Protein AF-A0A382WKT9-F1 (afdb_monomer_lite)

Organism: NCBI:txid408172

Radius of gyration: 14.6 Å; chains: 1; bounding box: 41×22×38 Å

pLDDT: mean 89.29, std 11.06, range [50.41, 98.0]

Structure (mmCIF, N/CA/C/O backbone):
data_AF-A0A382WKT9-F1
#
_entry.id   AF-A0A382WKT9-F1
#
loop_
_atom_site.group_PDB
_atom_site.id
_atom_site.type_symbol
_atom_site.label_atom_id
_atom_site.label_alt_id
_atom_site.label_comp_id
_atom_site.label_asym_id
_atom_site.label_entity_id
_atom_site.label_seq_id
_atom_site.pdbx_PDB_ins_code
_atom_site.Cartn_x
_atom_site.Cartn_y
_atom_site.Cartn_z
_atom_site.occupancy
_atom_site.B_iso_or_equiv
_atom_site.auth_seq_id
_atom_site.auth_comp_id
_atom_site.auth_asym_id
_atom_site.auth_atom_id
_atom_site.pdbx_PDB_model_num
ATOM 1 N N . VAL A 1 1 ? -6.141 -3.546 20.065 1.00 94.94 1 VAL A N 1
ATOM 2 C CA . VAL A 1 1 ? -4.732 -3.970 19.839 1.00 94.94 1 VAL A CA 1
ATOM 3 C C . VAL A 1 1 ? -4.060 -2.947 18.931 1.00 94.94 1 VAL A C 1
ATOM 5 O O . VAL A 1 1 ? -4.779 -2.255 18.217 1.00 94.94 1 VAL A O 1
ATOM 8 N N . LYS A 1 2 ? -2.731 -2.798 18.995 1.00 96.75 2 LYS A N 1
ATOM 9 C CA . LYS A 1 2 ? -1.963 -1.971 18.051 1.00 96.75 2 LYS A CA 1
ATOM 10 C C . LYS A 1 2 ? -1.349 -2.885 16.998 1.00 96.75 2 LYS A C 1
ATOM 12 O O . LYS A 1 2 ? -0.643 -3.819 17.372 1.00 96.75 2 LYS A O 1
ATOM 17 N N . ILE A 1 3 ? -1.645 -2.643 15.729 1.00 97.25 3 ILE A N 1
ATOM 18 C CA . ILE A 1 3 ? -1.168 -3.464 14.614 1.00 97.25 3 ILE A CA 1
ATOM 19 C C . ILE A 1 3 ? -0.436 -2.556 13.636 1.00 97.25 3 ILE A C 1
ATOM 21 O O . ILE A 1 3 ? -0.981 -1.550 13.186 1.00 97.25 3 ILE A O 1
ATOM 25 N N . THR A 1 4 ? 0.791 -2.933 13.297 1.00 96.06 4 THR A N 1
ATOM 26 C CA . THR A 1 4 ? 1.560 -2.263 12.250 1.00 96.06 4 THR A CA 1
ATOM 27 C C . THR A 1 4 ? 1.553 -3.134 11.003 1.00 96.06 4 THR A C 1
ATOM 29 O O . THR A 1 4 ? 1.963 -4.292 11.056 1.00 96.06 4 THR A O 1
ATOM 32 N N . LEU A 1 5 ? 1.099 -2.569 9.887 1.00 95.88 5 LEU A N 1
ATOM 33 C CA . LEU A 1 5 ? 1.154 -3.177 8.563 1.00 95.88 5 LEU A CA 1
ATOM 34 C C . LEU A 1 5 ? 2.329 -2.551 7.808 1.00 95.88 5 LEU A C 1
ATOM 36 O O . LEU A 1 5 ? 2.302 -1.358 7.518 1.00 95.88 5 LEU A O 1
ATOM 40 N N . LEU A 1 6 ? 3.362 -3.342 7.521 1.00 94.81 6 LEU A N 1
ATOM 41 C CA . LEU A 1 6 ? 4.489 -2.938 6.678 1.00 94.81 6 LEU A CA 1
ATOM 42 C C . LEU A 1 6 ? 4.378 -3.694 5.359 1.00 94.81 6 LEU A C 1
ATOM 44 O O . LEU A 1 6 ? 4.450 -4.923 5.354 1.00 94.81 6 LEU A O 1
ATOM 48 N N . VAL A 1 7 ? 4.146 -2.975 4.266 1.00 94.19 7 VAL A N 1
ATOM 49 C CA . VAL A 1 7 ? 3.930 -3.570 2.942 1.00 94.19 7 VAL A CA 1
ATOM 50 C C . VAL A 1 7 ? 4.724 -2.822 1.877 1.00 94.19 7 VAL A C 1
ATOM 52 O O . VAL A 1 7 ? 5.203 -1.713 2.106 1.00 94.19 7 VAL A O 1
ATOM 55 N N . ASN A 1 8 ? 4.868 -3.412 0.697 1.00 93.31 8 ASN A N 1
ATOM 56 C CA . ASN A 1 8 ? 5.501 -2.718 -0.416 1.00 93.31 8 ASN A CA 1
ATOM 57 C C . ASN A 1 8 ? 4.553 -1.667 -1.008 1.00 93.31 8 ASN A C 1
ATOM 59 O O . ASN A 1 8 ? 3.330 -1.799 -0.946 1.00 93.31 8 A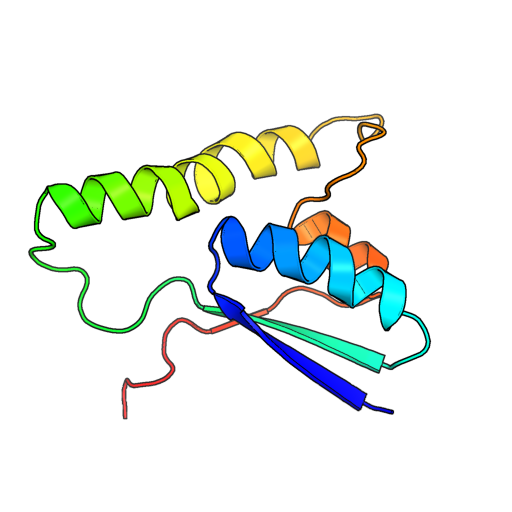SN A O 1
ATOM 63 N N . LYS A 1 9 ? 5.108 -0.630 -1.639 1.00 94.38 9 LYS A N 1
ATOM 64 C CA . LYS A 1 9 ? 4.343 0.376 -2.392 1.00 94.38 9 LYS A CA 1
ATOM 65 C C . LYS A 1 9 ? 3.986 -0.137 -3.799 1.00 94.38 9 LYS A C 1
ATOM 67 O O . LYS A 1 9 ? 4.197 0.556 -4.789 1.00 94.38 9 LYS A O 1
ATOM 72 N N . ASP A 1 10 ? 3.478 -1.363 -3.891 1.00 95.06 10 ASP A N 1
ATOM 73 C CA . ASP A 1 10 ? 3.062 -2.015 -5.138 1.00 95.06 10 ASP A CA 1
ATOM 74 C C . ASP A 1 10 ? 1.555 -2.323 -5.165 1.00 95.06 10 ASP A C 1
ATOM 76 O O . ASP A 1 10 ? 0.851 -2.284 -4.149 1.00 95.06 10 ASP A O 1
ATOM 80 N N . ILE A 1 11 ? 1.030 -2.610 -6.357 1.00 96.12 11 ILE A N 1
ATOM 81 C CA . ILE A 1 11 ? -0.403 -2.826 -6.571 1.00 96.12 11 ILE A CA 1
ATOM 82 C C . ILE A 1 11 ? -0.932 -4.065 -5.839 1.00 96.12 11 ILE A C 1
ATOM 84 O O . ILE A 1 11 ? -2.053 -4.044 -5.328 1.00 96.12 11 ILE A O 1
ATOM 88 N N . ALA A 1 12 ? -0.133 -5.129 -5.728 1.00 96.25 12 ALA A N 1
ATOM 89 C CA . ALA A 1 12 ? -0.527 -6.340 -5.012 1.00 96.25 12 ALA A CA 1
ATOM 90 C C . ALA A 1 12 ? -0.735 -6.051 -3.517 1.00 96.25 12 ALA A C 1
ATOM 92 O O . ALA A 1 12 ? -1.746 -6.453 -2.931 1.00 96.25 12 ALA A O 1
ATOM 93 N N . SER A 1 13 ? 0.173 -5.280 -2.919 1.00 97.00 13 SER A N 1
ATOM 94 C CA . SER A 1 13 ? 0.080 -4.805 -1.540 1.00 97.00 13 SER A CA 1
ATOM 95 C C . SER A 1 13 ? -1.107 -3.866 -1.339 1.00 97.00 13 SER A C 1
ATOM 97 O O . SER A 1 13 ? -1.815 -3.979 -0.337 1.00 97.00 13 SER A O 1
ATOM 99 N N . CYS A 1 14 ? -1.398 -2.992 -2.306 1.00 97.50 14 CYS A N 1
ATOM 100 C CA . CYS A 1 14 ? -2.590 -2.141 -2.271 1.00 97.50 14 CYS A CA 1
ATOM 101 C C . CYS A 1 14 ? -3.886 -2.974 -2.247 1.00 97.50 14 CYS A C 1
ATOM 103 O O . CYS A 1 14 ? -4.781 -2.732 -1.431 1.00 97.50 14 CYS A O 1
ATOM 105 N N . ILE A 1 15 ? -3.978 -4.016 -3.080 1.00 97.81 15 ILE A N 1
ATOM 106 C CA . ILE A 1 15 ? -5.120 -4.946 -3.089 1.00 97.81 15 ILE A CA 1
ATOM 107 C C . ILE A 1 15 ? -5.230 -5.690 -1.752 1.00 97.81 15 ILE A C 1
ATOM 109 O O . ILE A 1 15 ? -6.331 -5.849 -1.221 1.00 97.81 15 ILE A O 1
ATOM 113 N N . ALA A 1 16 ? -4.107 -6.123 -1.175 1.00 98.00 16 ALA A N 1
ATOM 114 C CA . ALA A 1 16 ? -4.097 -6.768 0.135 1.00 98.00 16 ALA A CA 1
ATOM 115 C C . ALA A 1 16 ? -4.601 -5.822 1.238 1.00 98.00 16 ALA A C 1
ATOM 117 O O . ALA A 1 16 ? -5.463 -6.208 2.031 1.00 98.00 16 ALA A O 1
ATOM 118 N N . LEU A 1 17 ? -4.140 -4.567 1.261 1.00 97.81 17 LEU A N 1
ATOM 119 C CA . LEU A 1 17 ? -4.599 -3.567 2.230 1.00 97.81 17 LEU A CA 1
ATOM 120 C C . LEU A 1 17 ? -6.092 -3.257 2.094 1.00 97.81 17 LEU A C 1
ATOM 122 O O . LEU A 1 17 ? -6.764 -3.105 3.112 1.00 97.81 17 LEU A O 1
ATOM 126 N N . ASN A 1 18 ? -6.636 -3.251 0.876 1.00 97.81 18 ASN A N 1
ATOM 127 C CA . ASN A 1 18 ? -8.076 -3.099 0.651 1.00 97.81 18 ASN A CA 1
ATOM 128 C C . ASN A 1 18 ? -8.925 -4.190 1.317 1.00 97.81 18 ASN A C 1
ATOM 130 O O . ASN A 1 18 ? -10.098 -3.962 1.597 1.00 97.81 18 ASN A O 1
ATOM 134 N N . ARG A 1 19 ? -8.342 -5.355 1.615 1.00 97.50 19 ARG A N 1
ATOM 135 C CA . ARG A 1 19 ? -9.004 -6.430 2.370 1.00 97.50 19 ARG A CA 1
ATOM 136 C C . ARG A 1 19 ? -8.706 -6.346 3.864 1.00 97.50 19 ARG A C 1
ATOM 138 O O . ARG A 1 19 ? -9.599 -6.551 4.681 1.00 97.50 19 ARG A O 1
ATOM 145 N N . LEU A 1 20 ? -7.457 -6.049 4.220 1.00 97.56 20 LEU A N 1
ATOM 146 C CA . LEU A 1 20 ? -6.993 -6.048 5.607 1.00 97.56 20 LEU A CA 1
ATOM 147 C C . LEU A 1 20 ? -7.518 -4.853 6.405 1.00 97.56 20 LEU A C 1
ATOM 149 O O . LEU A 1 20 ? -7.985 -5.038 7.523 1.00 97.56 20 LEU A O 1
ATOM 153 N N . VAL A 1 21 ? -7.462 -3.640 5.852 1.00 97.06 21 VAL A N 1
ATOM 154 C CA . VAL A 1 21 ? -7.834 -2.419 6.584 1.00 97.06 21 VAL A CA 1
ATOM 155 C C . VAL A 1 21 ? -9.297 -2.455 7.046 1.00 97.06 21 VAL A C 1
ATOM 157 O O . VAL A 1 21 ? -9.518 -2.255 8.241 1.00 97.06 21 VAL A O 1
ATOM 160 N N . PRO A 1 22 ? -10.294 -2.779 6.193 1.00 96.06 22 PRO A N 1
ATOM 161 C CA . PRO A 1 22 ? -11.681 -2.874 6.650 1.00 96.06 22 PRO A CA 1
ATOM 162 C C . PRO A 1 22 ? -11.885 -3.938 7.735 1.00 96.06 22 PRO A C 1
ATOM 164 O O . PRO A 1 22 ? -12.633 -3.713 8.681 1.00 96.06 22 PRO A O 1
ATOM 167 N N . ALA A 1 23 ? -11.199 -5.081 7.626 1.00 97.12 23 ALA A N 1
ATOM 168 C CA . ALA A 1 23 ? -11.313 -6.179 8.585 1.00 97.12 23 ALA A CA 1
ATOM 169 C C . ALA A 1 23 ? -10.650 -5.881 9.942 1.00 97.12 23 ALA A C 1
ATOM 171 O O . ALA A 1 23 ? -10.949 -6.548 10.929 1.00 97.12 23 ALA A O 1
ATOM 172 N N . LEU A 1 24 ? -9.746 -4.900 9.997 1.00 96.88 24 LEU A N 1
ATOM 173 C CA . LEU A 1 24 ? -8.965 -4.555 11.187 1.00 96.88 24 LEU A CA 1
ATOM 174 C C . LEU A 1 24 ? -9.295 -3.156 11.733 1.00 96.88 24 LEU A C 1
ATOM 176 O O . LEU A 1 24 ? -8.573 -2.661 12.596 1.00 96.88 24 LEU A O 1
ATOM 180 N N . VAL A 1 25 ? -10.370 -2.519 11.256 1.00 94.00 25 VAL A N 1
ATOM 181 C CA . VAL A 1 25 ? -10.727 -1.129 11.599 1.00 94.00 25 VAL A CA 1
ATOM 182 C C . VAL A 1 25 ? -11.006 -0.918 13.097 1.00 94.00 25 VAL A C 1
ATOM 184 O O . VAL A 1 25 ? -10.843 0.183 13.611 1.00 94.00 25 VAL A O 1
ATOM 187 N N . GLU A 1 26 ? -11.369 -1.976 13.830 1.00 96.19 26 GLU A N 1
ATOM 188 C CA . GLU A 1 26 ? -11.555 -1.944 15.291 1.00 96.19 26 GLU A CA 1
ATOM 189 C C . GLU A 1 26 ? -10.227 -1.914 16.078 1.00 96.19 26 GLU A C 1
ATOM 191 O O . GLU A 1 26 ? -10.202 -1.881 17.314 1.00 96.19 26 GLU A O 1
ATOM 196 N N . HIS A 1 27 ? -9.088 -1.973 15.390 1.00 96.50 27 HIS A N 1
ATOM 197 C CA . HIS A 1 27 ? -7.756 -1.900 15.978 1.00 96.50 27 HIS A CA 1
ATOM 198 C C . HIS A 1 27 ? -7.074 -0.575 15.646 1.00 96.50 27 HIS A C 1
ATOM 200 O O . HIS A 1 27 ? -7.393 0.098 14.673 1.00 96.50 27 HIS A O 1
ATOM 206 N N . GLN A 1 28 ? -6.081 -0.203 16.455 1.00 96.44 28 GLN A N 1
ATOM 207 C CA . GLN A 1 28 ? -5.247 0.949 16.142 1.00 96.44 28 GLN A CA 1
ATOM 208 C C . GLN A 1 28 ? -4.210 0.526 15.099 1.00 96.44 28 GLN A C 1
ATOM 210 O O . GLN A 1 28 ? -3.295 -0.240 15.421 1.00 96.44 28 GLN A O 1
ATOM 215 N N . LEU A 1 29 ? -4.365 1.019 13.872 1.00 97.06 29 LEU A N 1
ATOM 216 C CA . LEU A 1 29 ? -3.498 0.679 12.750 1.00 97.06 29 LEU A CA 1
ATOM 217 C C . LEU A 1 29 ? -2.409 1.734 12.523 1.00 97.06 29 LEU A C 1
ATOM 219 O O . LEU A 1 29 ? -2.660 2.939 12.556 1.00 97.06 29 LEU A O 1
ATOM 223 N N . THR A 1 30 ? -1.207 1.259 12.215 1.00 96.12 30 THR A N 1
ATOM 224 C CA . THR A 1 30 ? -0.143 2.047 11.581 1.00 96.12 30 THR A CA 1
ATOM 225 C C . THR A 1 30 ? 0.206 1.376 10.263 1.00 96.12 30 THR A C 1
ATOM 227 O O . THR A 1 30 ? 0.393 0.160 10.235 1.00 96.12 30 THR A O 1
ATOM 230 N N . ILE A 1 31 ? 0.303 2.143 9.177 1.00 96.25 31 ILE A N 1
ATOM 231 C CA . ILE A 1 31 ? 0.615 1.603 7.850 1.00 96.25 31 ILE A CA 1
ATOM 232 C C . ILE A 1 31 ? 1.905 2.238 7.336 1.00 96.25 31 ILE A C 1
ATOM 234 O O . ILE A 1 31 ? 2.013 3.462 7.232 1.00 96.25 31 ILE A O 1
ATOM 238 N N . GLY A 1 32 ? 2.871 1.381 7.023 1.00 95.06 32 GLY A N 1
ATOM 239 C CA . GLY A 1 32 ? 4.143 1.726 6.412 1.00 95.06 32 GLY A CA 1
ATOM 240 C C . GLY A 1 32 ? 4.287 1.108 5.029 1.00 95.06 32 GLY A C 1
ATOM 241 O O . GLY A 1 32 ? 3.985 -0.072 4.856 1.00 95.06 32 GLY A O 1
ATOM 242 N N . LEU A 1 33 ? 4.773 1.890 4.070 1.00 93.62 33 LEU A N 1
ATOM 243 C CA . LEU A 1 33 ? 5.072 1.457 2.710 1.00 93.62 33 LEU A CA 1
ATOM 244 C C . LEU A 1 33 ? 6.578 1.505 2.456 1.00 93.62 33 LEU A C 1
ATOM 246 O O . LEU A 1 33 ? 7.231 2.479 2.817 1.00 93.62 33 LEU A O 1
ATOM 250 N N . SER A 1 34 ? 7.128 0.501 1.784 1.00 89.75 34 SER A N 1
ATOM 251 C CA . SER A 1 34 ? 8.479 0.552 1.213 1.00 89.75 34 SER A CA 1
ATOM 252 C C . SER A 1 34 ? 8.403 0.508 -0.308 1.00 89.75 34 SER A C 1
ATOM 254 O O . SER A 1 34 ? 7.823 -0.421 -0.868 1.00 89.75 34 SER A O 1
ATOM 256 N N . ALA A 1 35 ? 8.973 1.498 -0.993 1.00 76.81 35 ALA A N 1
ATOM 257 C CA . ALA A 1 35 ? 8.964 1.538 -2.456 1.00 76.81 35 ALA A CA 1
ATOM 258 C C . ALA A 1 35 ? 10.062 0.650 -3.064 1.00 76.81 35 ALA A C 1
ATOM 260 O O . ALA A 1 35 ? 9.824 -0.044 -4.049 1.00 76.81 35 ALA A O 1
ATOM 261 N N . PHE A 1 36 ? 11.249 0.612 -2.445 1.00 71.81 36 PHE A N 1
ATOM 262 C CA . PHE A 1 36 ? 12.386 -0.163 -2.947 1.00 71.81 36 PHE A CA 1
ATOM 263 C C . PHE A 1 36 ? 13.187 -0.816 -1.828 1.00 71.81 36 PHE A C 1
ATOM 265 O O . PHE A 1 36 ? 13.358 -0.259 -0.744 1.00 71.81 36 PHE A O 1
ATOM 272 N N . VAL A 1 37 ? 13.737 -1.987 -2.144 1.00 61.09 37 VAL A N 1
ATOM 273 C CA . VAL A 1 37 ? 14.786 -2.652 -1.374 1.00 61.09 37 VAL A CA 1
ATOM 274 C C . VAL A 1 37 ? 15.972 -2.903 -2.308 1.00 61.09 37 VAL A C 1
ATOM 276 O O . VAL A 1 37 ? 15.822 -3.537 -3.347 1.00 61.09 37 VAL A O 1
ATOM 279 N N . GLY A 1 38 ? 17.155 -2.390 -1.959 1.00 61.72 38 GLY A N 1
ATOM 280 C CA . GLY A 1 38 ? 18.379 -2.567 -2.753 1.00 61.72 38 GLY A CA 1
ATOM 281 C C . GLY A 1 38 ? 18.664 -1.451 -3.768 1.00 61.72 38 GLY A C 1
ATOM 282 O O . GLY A 1 38 ? 18.006 -0.414 -3.778 1.00 61.72 38 GLY A O 1
ATOM 283 N N . ASN A 1 39 ? 19.707 -1.645 -4.580 1.00 62.41 39 ASN A N 1
ATOM 284 C CA . ASN A 1 39 ? 20.205 -0.625 -5.503 1.00 62.41 39 ASN A CA 1
ATOM 285 C C . ASN A 1 39 ? 19.383 -0.607 -6.807 1.00 62.41 39 ASN A C 1
ATOM 287 O O . ASN A 1 39 ? 19.164 -1.650 -7.420 1.00 62.41 39 ASN A O 1
ATOM 291 N N . VAL A 1 40 ? 18.928 0.578 -7.220 1.00 65.06 40 VAL A N 1
ATOM 292 C CA . VAL A 1 40 ? 18.070 0.788 -8.407 1.00 65.06 40 VAL A CA 1
ATOM 293 C C . VAL A 1 40 ? 18.910 0.931 -9.688 1.00 65.06 40 VAL A C 1
ATOM 295 O O . VAL A 1 40 ? 18.389 0.906 -10.804 1.00 65.06 40 VAL A O 1
ATOM 298 N N . GLU A 1 41 ? 20.229 1.061 -9.542 1.00 66.44 41 GLU A N 1
ATOM 299 C CA . GLU A 1 41 ? 21.159 1.168 -10.659 1.00 66.44 41 GLU A CA 1
ATOM 300 C C . GLU A 1 41 ? 21.253 -0.159 -11.432 1.00 66.44 41 GLU A C 1
ATOM 302 O O . GLU A 1 41 ? 21.540 -1.213 -10.868 1.00 66.44 41 GLU A O 1
ATOM 307 N N . ASN A 1 42 ? 21.047 -0.097 -12.753 1.00 70.31 42 ASN A N 1
ATOM 308 C CA . ASN A 1 42 ? 21.169 -1.222 -13.693 1.00 70.31 42 ASN A CA 1
ATOM 309 C C . ASN A 1 42 ? 20.138 -2.356 -13.529 1.00 70.31 42 ASN A C 1
ATOM 311 O O . ASN A 1 42 ? 20.455 -3.528 -13.747 1.00 70.31 42 ASN A O 1
ATOM 315 N N . LEU A 1 43 ? 18.881 -2.029 -13.211 1.00 77.00 43 LEU A N 1
ATOM 316 C CA . LEU A 1 43 ? 17.789 -3.005 -13.283 1.00 77.00 43 LEU A CA 1
ATOM 317 C C . LEU A 1 43 ? 17.684 -3.608 -14.691 1.00 77.00 43 LEU A C 1
ATOM 319 O O . LEU A 1 43 ? 17.634 -2.890 -15.692 1.00 77.00 43 LEU A O 1
ATOM 323 N N . HIS A 1 44 ? 17.586 -4.937 -14.763 1.00 87.69 44 HIS A N 1
ATOM 324 C CA . HIS A 1 44 ? 17.296 -5.643 -16.009 1.00 87.69 44 HIS A CA 1
ATOM 325 C C . HIS A 1 44 ? 16.014 -5.071 -16.653 1.00 87.69 44 HIS A C 1
ATOM 327 O O . HIS A 1 44 ? 15.056 -4.812 -15.920 1.00 87.69 44 HIS A O 1
ATOM 333 N N . PRO A 1 45 ? 15.926 -4.910 -17.989 1.00 86.88 45 PRO A N 1
ATOM 334 C CA . PRO A 1 45 ? 14.769 -4.282 -18.638 1.00 86.88 45 PRO A CA 1
ATOM 335 C C . PRO A 1 45 ? 13.417 -4.878 -18.224 1.00 86.88 45 PRO A C 1
ATOM 337 O O . PRO A 1 45 ? 12.471 -4.145 -17.964 1.00 86.88 45 PRO A O 1
ATOM 340 N N . GLY A 1 46 ? 13.345 -6.203 -18.058 1.00 89.38 46 GLY A N 1
ATOM 341 C CA . GLY A 1 46 ? 12.130 -6.867 -17.568 1.00 89.38 46 GLY A CA 1
ATOM 342 C C . GLY A 1 46 ? 11.707 -6.436 -16.155 1.00 89.38 46 GLY A C 1
ATOM 343 O O . GLY A 1 46 ? 10.516 -6.311 -15.891 1.00 89.38 46 GLY A O 1
ATOM 344 N N . LEU A 1 47 ? 12.662 -6.144 -15.265 1.00 88.31 47 LEU A N 1
ATOM 345 C CA . LEU A 1 47 ? 12.372 -5.626 -13.924 1.00 88.31 47 LEU A CA 1
ATOM 346 C C . LEU A 1 47 ? 11.928 -4.160 -13.966 1.00 88.31 47 LEU A C 1
ATOM 348 O O . LEU A 1 47 ? 11.089 -3.765 -13.165 1.00 88.31 47 LEU A O 1
ATOM 352 N N . GLN A 1 48 ? 12.431 -3.367 -14.918 1.00 89.00 48 GLN A N 1
ATOM 353 C CA . GLN A 1 48 ? 11.940 -2.002 -15.139 1.00 89.00 48 GLN A CA 1
ATOM 354 C C . GLN A 1 48 ? 10.485 -2.016 -15.617 1.00 89.00 48 GLN A C 1
ATOM 356 O O . GLN A 1 48 ? 9.659 -1.263 -15.109 1.00 89.00 48 GLN A O 1
ATOM 361 N N . THR A 1 49 ? 10.152 -2.913 -16.551 1.00 91.62 49 THR A N 1
ATOM 362 C CA . THR A 1 49 ? 8.770 -3.106 -17.005 1.00 91.62 49 THR A CA 1
ATOM 363 C C . THR A 1 49 ? 7.865 -3.548 -15.860 1.00 91.62 49 THR A C 1
ATOM 365 O O . THR A 1 49 ? 6.782 -2.991 -15.696 1.00 91.62 49 THR A O 1
ATOM 368 N N . LEU A 1 50 ? 8.309 -4.507 -15.042 1.00 91.62 50 LEU A N 1
ATOM 369 C CA . LEU A 1 50 ? 7.538 -4.971 -13.891 1.00 91.62 50 LEU A CA 1
ATOM 370 C C . LEU A 1 50 ? 7.292 -3.837 -12.887 1.00 91.62 50 LEU A C 1
ATOM 372 O O . LEU A 1 50 ? 6.150 -3.594 -12.512 1.00 91.62 50 LEU A O 1
ATOM 376 N N . LYS A 1 51 ? 8.340 -3.079 -12.540 1.00 90.75 51 LYS A N 1
ATOM 377 C CA . LYS A 1 51 ? 8.249 -1.894 -11.676 1.00 90.75 51 LYS A CA 1
ATOM 378 C C . LYS A 1 51 ? 7.240 -0.878 -12.208 1.00 90.75 51 LYS A C 1
ATOM 380 O O . LYS A 1 51 ? 6.443 -0.355 -11.433 1.00 90.75 51 LYS A O 1
ATOM 385 N N . PHE A 1 52 ? 7.245 -0.618 -13.514 1.00 93.12 52 PHE A N 1
ATOM 386 C CA . PHE A 1 52 ? 6.288 0.308 -14.105 1.00 93.12 52 PHE A CA 1
ATOM 387 C C . PHE A 1 52 ? 4.843 -0.152 -13.872 1.00 93.12 52 PHE A C 1
ATOM 389 O O . PHE A 1 52 ? 4.023 0.627 -13.391 1.00 93.12 52 PHE A O 1
ATOM 396 N N . PHE A 1 53 ? 4.532 -1.414 -14.174 1.00 95.31 53 PHE A N 1
ATOM 397 C CA . PHE A 1 53 ? 3.166 -1.928 -14.054 1.00 95.31 53 PHE A CA 1
ATOM 398 C C . PHE A 1 53 ? 2.716 -2.150 -12.612 1.00 95.31 53 PHE A C 1
ATOM 400 O O . PHE A 1 53 ? 1.537 -1.979 -12.324 1.00 95.31 53 PHE A O 1
ATOM 407 N N . GLU A 1 54 ? 3.616 -2.524 -11.706 1.00 94.12 54 GLU A N 1
ATOM 408 C CA . GLU A 1 54 ? 3.255 -2.788 -10.312 1.00 94.12 54 GLU A CA 1
ATOM 409 C C . GLU A 1 54 ? 3.285 -1.538 -9.434 1.00 94.12 54 GLU A C 1
ATOM 411 O O . GLU A 1 54 ? 2.569 -1.492 -8.435 1.00 94.12 54 GLU A O 1
ATOM 416 N N . GLN A 1 55 ? 4.089 -0.533 -9.787 1.00 94.12 55 GLN A N 1
ATOM 417 C CA . GLN A 1 55 ? 4.318 0.643 -8.950 1.00 94.12 55 GLN A CA 1
ATOM 418 C C . GLN A 1 55 ? 4.080 1.946 -9.708 1.00 94.12 55 GLN A C 1
ATOM 420 O O . GLN A 1 55 ? 3.139 2.661 -9.373 1.00 94.12 55 GLN A O 1
ATOM 425 N N . ASP A 1 56 ? 4.898 2.271 -10.714 1.00 94.50 56 ASP A N 1
ATOM 426 C CA . ASP A 1 56 ? 4.952 3.640 -11.257 1.00 94.50 56 ASP A CA 1
ATOM 427 C C . ASP A 1 56 ? 3.619 4.069 -11.889 1.00 94.50 56 ASP A C 1
ATOM 429 O O . ASP A 1 56 ? 3.137 5.173 -11.639 1.00 94.50 56 ASP A O 1
ATOM 433 N N . LEU A 1 57 ? 2.971 3.179 -12.648 1.00 96.75 57 LEU A N 1
ATOM 434 C CA . LEU A 1 57 ? 1.662 3.434 -13.249 1.00 96.75 57 LEU A CA 1
ATOM 435 C C . LEU A 1 57 ? 0.627 3.847 -12.194 1.00 96.75 57 LEU A C 1
ATOM 437 O O . LEU A 1 57 ? -0.170 4.755 -12.419 1.00 96.75 57 LEU A O 1
ATOM 441 N N . PHE A 1 58 ? 0.633 3.190 -11.039 1.00 96.25 58 PHE A N 1
ATOM 442 C CA . PHE A 1 58 ? -0.346 3.448 -9.992 1.00 96.25 58 PHE A CA 1
ATOM 443 C C . PHE A 1 58 ? 0.056 4.627 -9.116 1.00 96.25 58 PHE A C 1
ATOM 445 O O . PHE A 1 58 ? -0.730 5.553 -8.949 1.00 96.25 58 PHE A O 1
ATOM 452 N N . ASN A 1 59 ? 1.275 4.617 -8.591 1.00 95.00 59 ASN A N 1
ATOM 453 C CA . ASN A 1 59 ? 1.737 5.594 -7.613 1.00 95.00 59 ASN A CA 1
ATOM 454 C C . ASN A 1 59 ? 1.965 6.984 -8.215 1.00 95.00 59 ASN A C 1
ATOM 456 O O . ASN A 1 59 ? 1.676 7.972 -7.547 1.00 95.00 59 ASN A O 1
ATOM 460 N N . GLU A 1 60 ? 2.459 7.062 -9.454 1.00 95.38 60 GLU A N 1
ATOM 461 C CA . GLU A 1 60 ? 2.865 8.333 -10.071 1.00 95.38 60 GLU A CA 1
ATOM 462 C C . GLU A 1 60 ? 1.801 8.901 -11.017 1.00 95.38 60 GLU A C 1
ATOM 464 O O . GLU A 1 60 ? 1.761 10.109 -11.240 1.00 95.38 60 GLU A O 1
ATOM 469 N N . LEU A 1 61 ? 0.934 8.048 -11.580 1.00 96.19 61 LEU A N 1
ATOM 470 C CA . LEU A 1 61 ? -0.085 8.472 -12.543 1.00 96.19 61 LEU A CA 1
ATOM 471 C C . LEU A 1 61 ? -1.513 8.283 -12.023 1.00 96.19 61 LEU A C 1
ATOM 473 O O . LEU A 1 61 ? -2.245 9.261 -11.897 1.00 96.19 61 LEU A O 1
ATOM 477 N N . LEU A 1 62 ? -1.944 7.051 -11.738 1.00 95.25 62 LEU A N 1
ATOM 478 C CA . LEU A 1 62 ? -3.367 6.782 -11.491 1.00 95.25 62 LEU A CA 1
ATOM 479 C C . LEU A 1 62 ? -3.857 7.259 -10.117 1.00 95.25 62 LEU A C 1
ATOM 481 O O . LEU A 1 62 ? -4.894 7.914 -10.051 1.00 95.25 62 LEU A O 1
ATOM 485 N N . PHE A 1 63 ? -3.153 6.948 -9.028 1.00 95.62 63 PHE A N 1
ATOM 486 C CA . PHE A 1 63 ? -3.588 7.305 -7.673 1.00 95.62 63 PHE A CA 1
ATOM 487 C C . PHE A 1 63 ? -3.677 8.819 -7.462 1.00 95.62 63 PHE A C 1
ATOM 489 O O . PHE A 1 63 ? -4.747 9.254 -7.045 1.00 95.62 63 PHE A O 1
ATOM 496 N N . PRO A 1 64 ? -2.689 9.648 -7.862 1.00 95.19 64 PRO A N 1
ATOM 497 C CA . PRO A 1 64 ? -2.820 11.102 -7.744 1.00 95.19 64 PRO A CA 1
ATOM 498 C C . PRO A 1 64 ? -4.051 11.669 -8.469 1.00 95.19 64 PRO A C 1
ATOM 500 O O . PRO A 1 64 ? -4.708 12.580 -7.968 1.00 95.19 64 PRO A O 1
ATOM 503 N N . LEU A 1 65 ? -4.397 11.118 -9.640 1.00 94.62 65 LEU A N 1
ATOM 504 C CA . LEU A 1 65 ? -5.582 11.537 -10.396 1.00 94.62 65 LEU A CA 1
ATOM 505 C C . LEU A 1 65 ? -6.886 11.111 -9.710 1.00 94.62 65 LEU A C 1
ATOM 507 O O . LEU A 1 65 ? -7.850 11.876 -9.699 1.00 94.62 65 LEU A O 1
ATOM 511 N N . ILE A 1 66 ? -6.925 9.904 -9.143 1.00 94.38 66 ILE A N 1
ATOM 512 C CA . ILE A 1 66 ? -8.087 9.382 -8.412 1.00 94.38 66 ILE A CA 1
ATOM 513 C C . ILE A 1 66 ? -8.299 10.166 -7.114 1.00 94.38 66 ILE A C 1
ATOM 515 O O . ILE A 1 66 ? -9.422 10.588 -6.835 1.00 94.38 66 ILE A O 1
ATOM 519 N N . ASP A 1 67 ? -7.233 10.393 -6.351 1.00 93.19 67 ASP A N 1
ATOM 520 C CA . ASP A 1 67 ? -7.274 11.092 -5.064 1.00 93.19 67 ASP A CA 1
ATOM 521 C C . ASP A 1 67 ? -7.603 12.586 -5.240 1.00 93.19 67 ASP A C 1
ATOM 523 O O . ASP A 1 67 ? -8.230 13.194 -4.372 1.00 93.19 67 ASP A O 1
ATOM 527 N N . GLY A 1 68 ? -7.281 13.165 -6.403 1.00 93.19 68 GLY A N 1
ATOM 528 C CA . GLY A 1 68 ? -7.662 14.528 -6.783 1.00 93.19 68 GLY A CA 1
ATOM 529 C C . GLY A 1 68 ? -9.103 14.701 -7.291 1.00 93.19 68 GLY A C 1
ATOM 530 O O . GLY A 1 68 ? -9.523 15.832 -7.546 1.00 93.19 68 GLY A O 1
ATOM 531 N N . CYS A 1 69 ? -9.877 13.624 -7.478 1.00 91.56 69 CYS A N 1
ATOM 532 C CA . CYS A 1 69 ? -11.2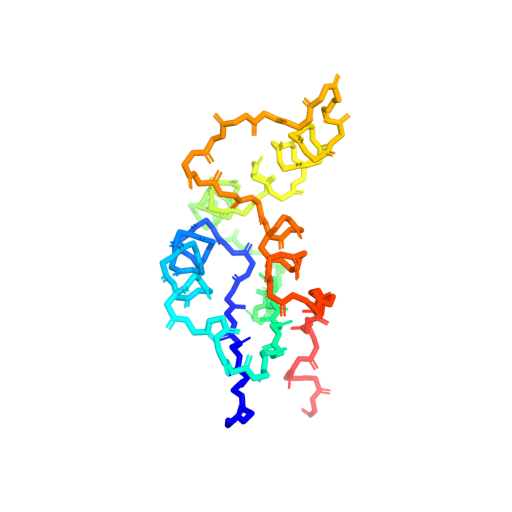48 13.715 -7.988 1.00 91.56 69 CYS A CA 1
ATOM 533 C C . CYS A 1 69 ? -12.248 14.163 -6.904 1.00 91.56 69 CYS A C 1
ATOM 535 O O . CYS A 1 69 ? -12.303 13.612 -5.802 1.00 91.56 69 CYS A O 1
ATOM 537 N N . HIS A 1 70 ? -13.119 15.118 -7.253 1.00 84.69 70 HIS A N 1
ATOM 538 C CA . HIS A 1 70 ? -14.189 15.611 -6.382 1.00 84.69 70 HIS A CA 1
ATOM 539 C C . HIS A 1 70 ? -15.551 15.639 -7.110 1.00 84.69 70 HIS A C 1
ATOM 541 O O . HIS A 1 70 ? -15.669 16.311 -8.136 1.00 84.69 70 HIS A O 1
ATOM 547 N N . PRO A 1 71 ? -16.596 14.959 -6.586 1.00 81.88 71 PRO A N 1
ATOM 548 C CA . PRO A 1 71 ? -16.581 14.126 -5.381 1.00 81.88 71 PRO A CA 1
ATOM 549 C C . PRO A 1 71 ? -15.707 12.876 -5.561 1.00 81.88 71 PRO A C 1
ATOM 551 O O . PRO A 1 71 ? -15.510 12.408 -6.682 1.00 81.88 71 PRO A O 1
ATOM 554 N N . ALA A 1 72 ? -15.187 12.349 -4.449 1.00 78.50 72 ALA A N 1
ATOM 555 C CA . ALA A 1 72 ? -14.386 11.132 -4.481 1.00 78.50 72 ALA A CA 1
ATOM 556 C C . ALA A 1 72 ? -15.200 9.992 -5.127 1.00 78.50 72 ALA A C 1
ATOM 558 O O . ALA A 1 72 ? -16.377 9.815 -4.786 1.00 78.50 72 ALA A O 1
ATOM 559 N N . PRO A 1 73 ? -14.615 9.226 -6.062 1.00 80.31 73 PRO A N 1
ATOM 560 C CA . PRO A 1 73 ? -15.347 8.191 -6.772 1.00 80.31 73 PRO A CA 1
ATOM 561 C C . PRO A 1 73 ? -15.784 7.073 -5.814 1.00 80.31 73 PRO A C 1
ATOM 563 O O . PRO A 1 73 ? -15.034 6.638 -4.938 1.00 80.31 73 PRO A O 1
ATOM 566 N N . SER A 1 74 ? -17.015 6.585 -5.989 1.00 83.06 74 SER A N 1
ATOM 567 C CA . SER A 1 74 ? -17.511 5.415 -5.260 1.00 83.06 74 SER A CA 1
ATOM 568 C C . SER A 1 74 ? -16.964 4.151 -5.918 1.00 83.06 74 SER A C 1
ATOM 570 O O . SER A 1 74 ? -17.508 3.661 -6.905 1.00 83.06 74 SER A O 1
ATOM 572 N N . VAL A 1 75 ? -15.835 3.668 -5.401 1.00 86.94 75 VAL A N 1
ATOM 573 C CA . VAL A 1 75 ? -15.127 2.487 -5.908 1.00 86.94 75 VAL A CA 1
ATOM 574 C C . VAL A 1 75 ? -14.911 1.451 -4.808 1.00 86.94 75 VAL A C 1
ATOM 576 O O . VAL A 1 75 ? -14.725 1.791 -3.632 1.00 86.94 75 VAL A O 1
ATOM 579 N N . GLU A 1 76 ? -14.939 0.178 -5.210 1.00 90.12 76 GLU A N 1
ATOM 580 C CA . GLU A 1 76 ? -14.712 -0.975 -4.330 1.00 90.12 76 GLU A CA 1
ATOM 581 C C . GLU A 1 76 ? -13.283 -0.980 -3.770 1.00 90.12 76 GLU A C 1
ATOM 583 O O . GLU A 1 76 ? -13.092 -1.153 -2.568 1.00 90.12 76 GLU A O 1
ATOM 588 N N . LEU A 1 77 ? -12.290 -0.714 -4.624 1.00 95.50 77 LEU A N 1
ATOM 589 C CA . LEU A 1 77 ? -10.877 -0.652 -4.253 1.00 95.50 77 LEU A CA 1
ATOM 590 C C . LEU A 1 77 ? -10.403 0.797 -4.124 1.00 95.50 77 LEU A C 1
ATOM 592 O O . LEU A 1 77 ? -10.721 1.649 -4.950 1.00 95.50 77 LEU A O 1
ATOM 596 N N . LYS A 1 78 ? -9.626 1.058 -3.079 1.00 95.62 78 LYS A N 1
ATOM 597 C CA . LYS A 1 78 ? -9.130 2.366 -2.649 1.00 95.62 78 LYS A CA 1
ATOM 598 C C . LYS A 1 78 ? -7.626 2.488 -2.873 1.00 95.62 78 LYS A C 1
ATOM 600 O O . LYS A 1 78 ? -6.906 1.492 -2.818 1.00 95.62 78 LYS A O 1
ATOM 605 N N . THR A 1 79 ? -7.170 3.717 -3.091 1.00 96.56 79 THR A N 1
ATOM 606 C CA . THR A 1 79 ? -5.750 4.092 -3.132 1.00 96.56 79 THR A CA 1
ATOM 607 C C . THR A 1 79 ? -5.110 3.953 -1.747 1.00 96.56 79 THR A C 1
ATOM 609 O O . THR A 1 79 ? -5.806 3.819 -0.735 1.00 96.56 79 THR A O 1
ATOM 612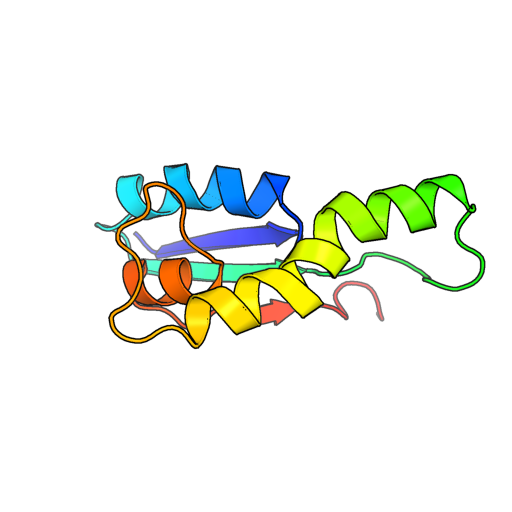 N N . PHE A 1 80 ? -3.778 4.022 -1.673 1.00 96.50 80 PHE A N 1
ATOM 613 C CA . PHE A 1 80 ? -3.079 4.040 -0.384 1.00 96.50 80 PHE A CA 1
ATOM 614 C C . PHE A 1 80 ? -3.520 5.212 0.506 1.00 96.50 80 PHE A C 1
ATOM 616 O O . PHE A 1 80 ? -3.687 5.028 1.711 1.00 96.50 80 PHE A O 1
ATOM 623 N N . GLU A 1 81 ? -3.754 6.394 -0.068 1.00 95.00 81 GLU A N 1
ATOM 624 C CA . GLU A 1 81 ? -4.199 7.569 0.686 1.00 95.00 81 GLU A CA 1
ATOM 625 C C . GLU A 1 81 ? -5.606 7.367 1.259 1.00 95.00 81 GLU A C 1
ATOM 627 O O . GLU A 1 81 ? -5.823 7.518 2.465 1.00 95.00 81 GLU A O 1
ATOM 632 N N . ALA A 1 82 ? -6.547 6.907 0.432 1.00 95.00 82 ALA A N 1
ATOM 633 C CA . ALA A 1 82 ? -7.901 6.600 0.877 1.00 95.00 82 ALA A CA 1
ATOM 634 C C . ALA A 1 82 ? -7.941 5.465 1.923 1.00 95.00 82 ALA A C 1
ATOM 636 O O . ALA A 1 82 ? -8.781 5.489 2.827 1.00 95.00 82 ALA A O 1
ATOM 637 N N . LEU A 1 83 ? -7.024 4.494 1.849 1.00 96.44 83 LEU A N 1
ATOM 638 C CA . LEU A 1 83 ? -6.851 3.465 2.880 1.00 96.44 83 LEU A CA 1
ATOM 639 C C . LEU A 1 83 ? -6.296 4.033 4.188 1.00 96.44 83 LEU A C 1
ATOM 641 O O . LEU A 1 83 ? -6.754 3.630 5.256 1.00 96.44 83 LEU A O 1
ATOM 645 N N . GLY A 1 84 ? -5.358 4.980 4.126 1.00 95.69 84 GLY A N 1
ATOM 646 C CA . GLY A 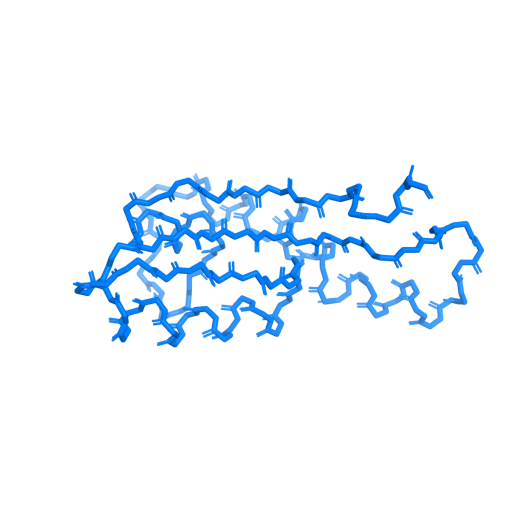1 84 ? -4.882 5.709 5.302 1.00 95.69 84 GLY A CA 1
ATOM 647 C C . GLY A 1 84 ? -6.024 6.440 6.010 1.00 95.69 84 GLY A C 1
ATOM 648 O O . GLY A 1 84 ? -6.218 6.281 7.217 1.00 95.69 84 GLY A O 1
ATOM 649 N N . HIS A 1 85 ? -6.860 7.148 5.247 1.00 94.44 85 HIS A N 1
ATOM 650 C CA . HIS A 1 85 ? -8.058 7.800 5.781 1.00 94.44 85 HIS A CA 1
ATOM 651 C C . HIS A 1 85 ? -9.022 6.805 6.437 1.00 94.44 85 HIS A C 1
ATOM 653 O O . HIS A 1 85 ? -9.489 7.059 7.547 1.00 94.44 85 HIS A O 1
ATOM 659 N N . LEU A 1 86 ? -9.271 5.652 5.806 1.00 94.81 86 LEU A N 1
ATOM 660 C CA . LEU A 1 86 ? -10.116 4.599 6.380 1.00 94.81 86 LEU A CA 1
ATOM 661 C C . LEU A 1 86 ? -9.533 4.020 7.680 1.00 94.81 86 LEU A C 1
ATOM 663 O O . LEU A 1 86 ? -10.273 3.750 8.620 1.00 94.81 86 LEU A O 1
ATOM 667 N N . ALA A 1 87 ? -8.214 3.852 7.745 1.00 95.00 87 ALA A N 1
ATOM 668 C CA . ALA A 1 87 ? -7.502 3.362 8.922 1.00 95.00 87 ALA A CA 1
ATOM 669 C C . ALA A 1 87 ? -7.335 4.423 10.030 1.00 95.00 87 ALA A C 1
ATOM 671 O O . ALA A 1 87 ? -6.803 4.111 11.096 1.00 95.00 87 ALA A O 1
ATOM 672 N N . GLY A 1 88 ? -7.736 5.677 9.785 1.00 94.12 88 GLY A N 1
ATOM 673 C CA . GLY A 1 88 ? -7.529 6.789 10.714 1.00 94.12 88 GLY A CA 1
ATOM 674 C C . GLY A 1 88 ? -6.051 7.128 10.937 1.00 94.12 88 GLY A C 1
ATOM 675 O O . GLY A 1 88 ? -5.689 7.615 12.008 1.00 94.12 88 GLY A O 1
ATOM 676 N N . THR A 1 89 ? -5.183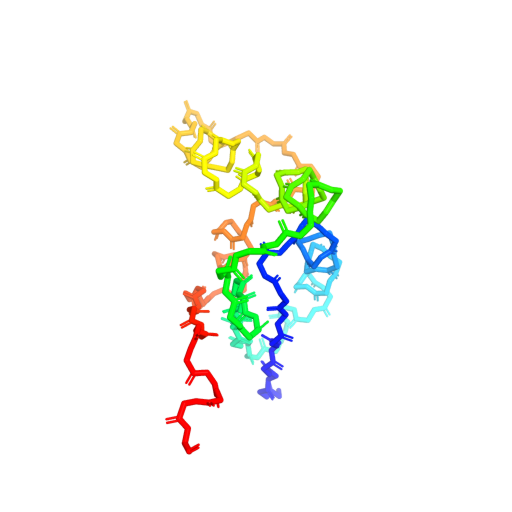 6.848 9.960 1.00 91.75 89 THR A N 1
ATOM 677 C CA . THR A 1 89 ? -3.731 7.035 10.076 1.00 91.75 89 THR A CA 1
ATOM 678 C C . THR A 1 89 ? -3.124 7.569 8.784 1.00 91.75 89 THR A C 1
ATOM 680 O O . THR A 1 89 ? -3.598 7.289 7.686 1.00 91.75 89 THR A O 1
ATOM 683 N N . LYS A 1 90 ? -2.037 8.336 8.893 1.00 90.62 90 LYS A N 1
ATOM 684 C CA . LYS A 1 90 ? -1.278 8.751 7.711 1.00 90.62 90 LYS A CA 1
ATOM 685 C C . LYS A 1 90 ? -0.345 7.618 7.291 1.00 90.62 90 LYS A C 1
ATOM 687 O O . LYS A 1 90 ? 0.381 7.080 8.125 1.00 90.62 90 LYS A O 1
ATOM 692 N N . ILE A 1 91 ? -0.332 7.307 5.998 1.00 91.00 91 ILE A N 1
ATOM 693 C CA . ILE A 1 91 ? 0.644 6.391 5.405 1.00 91.00 91 ILE A CA 1
ATOM 694 C C . ILE A 1 91 ? 2.065 6.944 5.591 1.00 91.00 91 ILE A C 1
ATOM 696 O O . ILE A 1 91 ? 2.316 8.126 5.341 1.00 91.00 91 ILE A O 1
ATOM 700 N N . GLN A 1 92 ? 2.992 6.093 6.025 1.00 89.88 92 GLN A N 1
ATOM 701 C CA . GLN A 1 92 ? 4.410 6.429 6.188 1.00 89.88 92 GLN A CA 1
ATOM 702 C C . GLN A 1 92 ? 5.246 5.687 5.146 1.00 89.88 92 GLN A C 1
ATOM 704 O O . GLN A 1 92 ? 4.984 4.519 4.887 1.00 89.88 92 GLN A O 1
ATOM 709 N N . GLU A 1 93 ? 6.256 6.334 4.564 1.00 86.69 93 GLU A N 1
ATOM 710 C CA . GLU A 1 93 ? 7.179 5.679 3.630 1.00 86.69 93 GLU A CA 1
ATOM 711 C C . GLU A 1 93 ? 8.533 5.382 4.283 1.00 86.69 93 GLU A C 1
ATOM 713 O O . GLU A 1 93 ? 9.115 6.232 4.958 1.00 86.69 93 GLU A O 1
ATOM 718 N N . PHE A 1 94 ? 9.050 4.178 4.042 1.00 82.38 94 PHE A N 1
ATOM 719 C CA . PHE A 1 94 ? 10.286 3.648 4.604 1.00 82.38 94 PHE A CA 1
ATOM 720 C C . PHE A 1 94 ? 11.187 3.117 3.482 1.00 82.38 94 PHE A C 1
ATOM 722 O O . PHE A 1 94 ? 11.166 1.934 3.152 1.00 82.38 94 PHE A O 1
ATOM 729 N N . ASN A 1 95 ? 11.998 3.999 2.894 1.00 73.00 95 ASN A N 1
ATOM 730 C CA . ASN A 1 95 ? 12.850 3.664 1.740 1.00 73.00 95 ASN A CA 1
ATOM 731 C C . ASN A 1 95 ? 14.335 3.432 2.104 1.00 73.00 95 ASN A C 1
ATOM 733 O O . ASN A 1 95 ? 15.122 3.048 1.247 1.00 73.00 95 ASN A O 1
ATOM 737 N N . ALA A 1 96 ? 14.725 3.628 3.370 1.00 66.50 96 ALA A N 1
ATOM 738 C CA . ALA A 1 96 ? 16.111 3.508 3.849 1.00 66.50 96 ALA A CA 1
ATOM 739 C C . ALA A 1 96 ? 16.252 2.477 4.986 1.00 66.50 96 ALA A C 1
ATOM 741 O O . ALA A 1 96 ? 16.827 2.756 6.032 1.00 66.50 96 ALA A O 1
ATOM 742 N N . ILE A 1 97 ? 15.679 1.283 4.812 1.00 61.28 97 ILE A N 1
ATOM 743 C CA . ILE A 1 97 ? 15.646 0.263 5.878 1.00 61.28 97 ILE A CA 1
ATOM 744 C C . ILE A 1 97 ? 17.014 -0.433 6.054 1.00 61.28 97 ILE A C 1
ATOM 746 O O . ILE A 1 97 ? 17.334 -0.874 7.152 1.00 61.28 97 ILE A O 1
ATOM 750 N N . ASN A 1 98 ? 17.849 -0.478 5.004 1.00 60.19 98 ASN A N 1
ATOM 751 C CA . ASN A 1 98 ? 19.098 -1.260 4.968 1.00 60.19 98 ASN A CA 1
ATOM 752 C C . ASN A 1 98 ? 20.372 -0.419 4.744 1.00 60.19 98 ASN A C 1
ATOM 754 O O . ASN A 1 98 ? 21.354 -0.930 4.218 1.00 60.19 98 ASN A O 1
ATOM 758 N N . THR A 1 99 ? 20.376 0.872 5.085 1.00 59.09 99 THR A N 1
ATOM 759 C CA . THR A 1 99 ? 21.551 1.755 4.907 1.00 59.09 99 THR 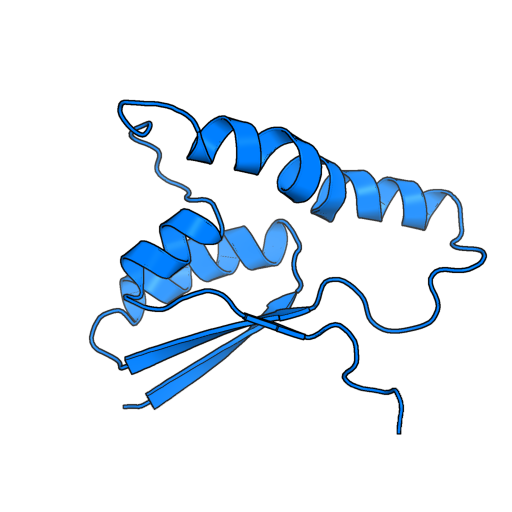A CA 1
ATOM 760 C C . THR A 1 99 ? 22.503 1.763 6.115 1.00 59.09 99 THR A C 1
ATOM 762 O O . THR A 1 99 ? 23.181 2.763 6.342 1.00 59.09 99 THR A O 1
ATOM 765 N N . GLY A 1 100 ? 22.492 0.699 6.925 1.00 50.41 100 GLY A N 1
ATOM 766 C CA . GLY A 1 100 ? 23.328 0.532 8.121 1.00 50.41 100 GLY A CA 1
ATOM 767 C C . GLY A 1 100 ? 24.585 -0.286 7.873 1.00 50.41 100 GLY A C 1
ATOM 768 O O . GLY A 1 100 ? 24.592 -1.076 6.904 1.00 50.41 100 GLY A O 1
#

Foldseek 3Di:
DEDEAEEEQWPVRQVVLLVVLVVCLVHQYAYEYEDDDDDPPPDDVVVVVVSCRTHCCVPVPPQVVQVPDPPRDPDSGHDPQVSCVSSVHDYHYDHCPPVD

Secondary structure (DSSP, 8-state):
-EEEEEEESSHHHHHHHHHHHHHTTTSEEEEEEE---S--TT--HHHHHHHIIIIIIIIIIIHHHHHT-SSPP--SS--HHHHHHHTTS--EE---TT--

Sequence (100 aa):
VKITLLVNKDIASCIALNRLVPALVEHQLTIGLSAFVGNVENLHPGLQTLKFFEQDLFNELLFPLIDGCHPAPSVELKTFEALGHLAGTKIQEFNAINTG